Protein AF-X1SLD0-F1 (afdb_monomer_lite)

Radius of gyration: 20.16 Å; chains: 1; bounding box: 48×31×55 Å

pLDDT: mean 92.46, std 5.11, range [61.59, 98.25]

Sequence (124 aa):
MDIIRNEVSGERAWDMVAKISRFHRIRGGGEGSDYNRCVEYLAKELNKIGLKEITIKKYRADGFKKYFLWRSLVGWRVKEAELWMVEPRRELLARFSDQAVSLMPYSQGAEVESEVIYVGKGKS

Foldseek 3Di:
DVVVVVVDDPVVVVVLVVVLQLFPQDPQQPPPHSVVVSLVVVLVVCVVVPDDDDDDDDDHQCQDDDDDPDGHHHHDGDPWDWDWDVPPHTDTPDICNVPVVVDDPPDDDDDDDDDDDDPDPPDD

Organism: NCBI:txid412755

Secondary structure (DSSP, 8-state):
-HHHHHH--HHHHHHHHHHHTTS---TT--TT-HHHHHHHHHHHHHHHTT-----------BSS-EETTEEPPBP---S--EEEE-SSS-EEEEETTT-GGGS-TTPPP----------TT---

Structure (mmCIF, N/CA/C/O backbone):
data_AF-X1SLD0-F1
#
_entry.id   AF-X1SLD0-F1
#
loop_
_atom_site.group_PDB
_atom_site.id
_atom_site.type_symbol
_atom_site.label_atom_id
_atom_site.label_alt_id
_atom_site.label_comp_id
_atom_site.label_asym_id
_atom_site.label_entity_id
_atom_site.label_seq_id
_atom_site.pdbx_PDB_ins_code
_atom_site.Cartn_x
_atom_site.Cartn_y
_atom_site.Cartn_z
_atom_site.occupancy
_atom_site.B_iso_or_equiv
_atom_site.auth_seq_id
_atom_site.auth_comp_id
_atom_site.auth_asym_id
_atom_site.auth_atom_id
_atom_site.pdbx_PDB_model_num
ATOM 1 N N . MET A 1 1 ? -22.583 -17.107 25.169 1.00 61.59 1 MET A N 1
ATOM 2 C CA . MET A 1 1 ? -22.039 -17.481 23.841 1.00 61.59 1 MET A CA 1
ATOM 3 C C . MET A 1 1 ? -22.983 -17.074 22.709 1.00 61.59 1 MET A C 1
ATOM 5 O O . MET A 1 1 ? -22.491 -16.630 21.681 1.00 61.59 1 MET A O 1
ATOM 9 N N . ASP A 1 2 ? -24.305 -17.151 22.888 1.00 74.25 2 ASP A N 1
ATOM 10 C CA . ASP A 1 2 ? -25.265 -16.884 21.798 1.00 74.25 2 ASP A CA 1
ATOM 11 C C . ASP A 1 2 ? -25.411 -15.407 21.409 1.00 74.25 2 ASP A C 1
ATOM 13 O O . ASP A 1 2 ? -25.600 -15.10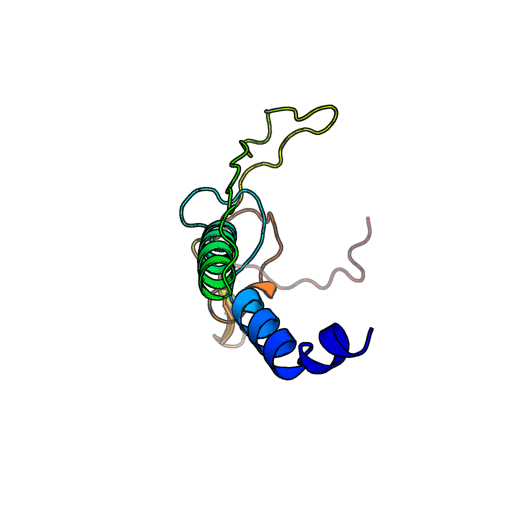7 20.236 1.00 74.25 2 ASP A O 1
ATOM 17 N N . ILE A 1 3 ? -25.204 -14.480 22.351 1.00 84.88 3 ILE A N 1
ATOM 18 C CA . ILE A 1 3 ? -25.231 -13.032 22.074 1.00 84.88 3 ILE A CA 1
ATOM 19 C C . ILE A 1 3 ? -24.161 -12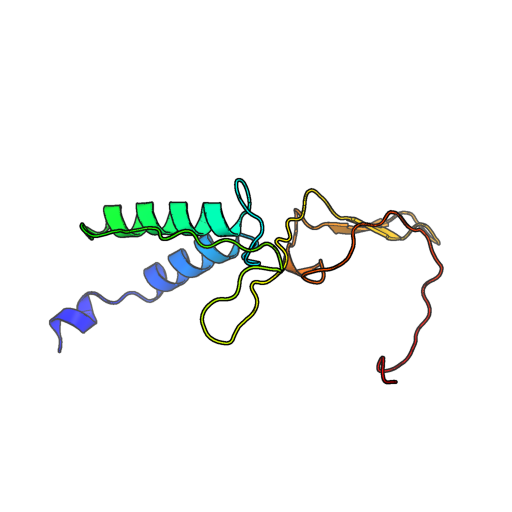.647 21.043 1.00 84.88 3 ILE A C 1
ATOM 21 O O . ILE A 1 3 ? -24.451 -11.940 20.091 1.00 84.88 3 ILE A O 1
ATOM 25 N N . ILE A 1 4 ? -22.932 -13.158 21.182 1.00 86.69 4 ILE A N 1
ATOM 26 C CA . ILE A 1 4 ? -21.852 -12.850 20.231 1.00 86.69 4 ILE A CA 1
ATOM 27 C C . ILE A 1 4 ? -22.155 -13.461 18.863 1.00 86.69 4 ILE A C 1
ATOM 29 O O . ILE A 1 4 ? -21.934 -12.800 17.856 1.00 86.69 4 ILE A O 1
ATOM 33 N N . ARG A 1 5 ? -22.681 -14.695 18.815 1.00 88.88 5 ARG A N 1
ATOM 34 C CA . ARG A 1 5 ? -22.993 -15.389 17.555 1.00 88.88 5 ARG A CA 1
ATOM 35 C C . ARG A 1 5 ? -23.976 -14.614 16.680 1.00 88.88 5 ARG A C 1
ATOM 37 O O . ARG A 1 5 ? -23.746 -14.535 15.479 1.00 88.88 5 ARG A O 1
ATOM 44 N N . ASN A 1 6 ? -25.009 -14.020 17.275 1.00 92.00 6 ASN A N 1
ATOM 45 C CA . ASN A 1 6 ? -26.012 -13.245 16.538 1.00 92.00 6 ASN A CA 1
ATOM 46 C C . ASN A 1 6 ? -25.475 -11.899 16.016 1.00 92.00 6 ASN A C 1
ATOM 48 O O . ASN A 1 6 ? -26.017 -11.350 15.062 1.00 92.00 6 ASN A O 1
ATOM 52 N N . GLU A 1 7 ? -24.388 -11.391 16.600 1.00 90.06 7 GLU A N 1
ATOM 53 C CA . GLU A 1 7 ? -23.755 -10.129 16.200 1.00 90.06 7 GLU A CA 1
ATOM 54 C C . GLU A 1 7 ? -22.656 -10.301 15.134 1.00 90.06 7 GLU A C 1
ATOM 56 O O . GLU A 1 7 ? -22.194 -9.316 14.546 1.00 90.06 7 GLU A O 1
ATOM 61 N N . VAL A 1 8 ? -22.221 -11.532 14.835 1.00 91.31 8 VAL A N 1
ATOM 62 C CA . VAL A 1 8 ? -21.228 -11.779 13.775 1.00 91.31 8 VAL A CA 1
ATOM 63 C C . VAL A 1 8 ? -21.916 -11.837 12.411 1.00 91.31 8 VAL A C 1
ATOM 65 O O . VAL A 1 8 ? -22.941 -12.487 12.242 1.00 91.31 8 VAL A O 1
ATOM 68 N N . SER A 1 9 ? -21.333 -11.188 11.402 1.00 94.00 9 SER A N 1
ATOM 69 C CA . SER A 1 9 ? -21.823 -11.235 10.020 1.00 94.00 9 SER A CA 1
ATOM 70 C C . SER A 1 9 ? -20.656 -11.378 9.052 1.00 94.00 9 SER A C 1
ATOM 72 O O . SER A 1 9 ? -19.756 -10.535 9.021 1.00 94.00 9 SER A O 1
ATOM 74 N N . GLY A 1 10 ? -20.692 -12.442 8.245 1.00 95.81 10 GLY A N 1
ATOM 75 C CA . GLY A 1 10 ? -19.706 -12.677 7.190 1.00 95.81 10 GLY A CA 1
ATOM 76 C C . GLY A 1 10 ? -19.734 -11.592 6.114 1.00 95.81 10 GLY A C 1
ATOM 77 O O . GLY A 1 10 ? -18.681 -11.176 5.646 1.00 95.81 10 GLY A O 1
ATOM 78 N N . GLU A 1 11 ? -20.914 -11.066 5.785 1.00 96.62 11 GLU A N 1
ATOM 79 C CA . GLU A 1 11 ? -21.076 -9.985 4.806 1.00 96.62 11 GLU A CA 1
ATOM 80 C C . GLU A 1 11 ? -20.412 -8.690 5.279 1.00 96.62 11 GLU A C 1
ATOM 82 O O . GLU A 1 11 ? -19.649 -8.084 4.531 1.00 96.62 11 GLU A O 1
ATOM 87 N N . ARG A 1 12 ? -20.619 -8.298 6.548 1.00 93.31 12 ARG A N 1
ATOM 88 C CA . ARG A 1 12 ? -19.936 -7.129 7.131 1.00 93.31 12 ARG A CA 1
ATOM 89 C C . ARG A 1 12 ? -18.421 -7.327 7.196 1.00 93.31 12 ARG A C 1
ATOM 91 O O . ARG A 1 12 ? -17.667 -6.386 6.954 1.00 93.31 12 ARG A O 1
ATOM 98 N N . ALA A 1 13 ? -17.970 -8.540 7.520 1.00 94.06 13 ALA A N 1
ATOM 99 C CA . ALA A 1 13 ? -16.546 -8.866 7.544 1.00 94.06 13 ALA A CA 1
ATOM 100 C C . ALA A 1 13 ? -15.925 -8.775 6.139 1.00 94.06 13 ALA A C 1
ATOM 102 O O . ALA A 1 13 ? -14.871 -8.163 5.969 1.00 94.06 13 ALA A O 1
ATOM 103 N N . TRP A 1 14 ? -16.598 -9.332 5.131 1.00 97.19 14 TRP A N 1
ATOM 104 C CA . TRP A 1 14 ? -16.173 -9.271 3.736 1.00 97.19 14 TRP A CA 1
ATOM 105 C C . TRP A 1 14 ? -16.130 -7.837 3.209 1.00 97.19 14 TRP A C 1
ATOM 107 O O . TRP A 1 14 ? -15.131 -7.433 2.619 1.00 97.19 14 TRP A O 1
ATOM 117 N N . ASP A 1 15 ? -17.170 -7.048 3.471 1.00 95.50 15 ASP A N 1
ATOM 118 C CA . ASP A 1 15 ? -17.238 -5.641 3.083 1.00 95.50 15 ASP A CA 1
ATOM 119 C C . ASP A 1 15 ? -16.055 -4.837 3.654 1.00 95.50 15 ASP A C 1
ATOM 121 O O . ASP A 1 15 ? -15.382 -4.112 2.921 1.00 95.50 15 ASP A O 1
ATOM 125 N N . MET A 1 16 ? -15.706 -5.040 4.930 1.00 94.81 16 MET A N 1
ATOM 126 C CA . MET A 1 16 ? -14.513 -4.424 5.521 1.00 94.81 16 MET A CA 1
ATOM 127 C C . MET A 1 16 ? -13.226 -4.842 4.794 1.00 94.81 16 MET A C 1
ATOM 129 O O . MET A 1 16 ? -12.409 -3.984 4.454 1.00 94.81 16 MET A O 1
ATOM 133 N N . VAL A 1 17 ? -13.047 -6.141 4.517 1.00 95.38 17 VAL A N 1
ATOM 134 C CA . VAL A 1 17 ? -11.882 -6.658 3.775 1.00 95.38 17 VAL A CA 1
ATOM 135 C C . VAL A 1 17 ? -11.796 -6.027 2.381 1.00 95.38 17 VAL A C 1
ATOM 137 O O . VAL A 1 17 ? -10.724 -5.569 1.983 1.00 95.38 17 VAL A O 1
ATOM 140 N N . ALA A 1 18 ? -12.919 -5.940 1.669 1.00 94.69 18 ALA A N 1
ATOM 141 C CA . ALA A 1 18 ? -13.012 -5.351 0.337 1.00 94.69 18 ALA A CA 1
ATOM 142 C C . ALA A 1 18 ? -12.749 -3.835 0.327 1.00 94.69 18 ALA A C 1
ATOM 144 O O . ALA A 1 18 ? -12.265 -3.292 -0.668 1.00 94.69 18 ALA A O 1
ATOM 145 N N . LYS A 1 19 ? -13.052 -3.125 1.418 1.00 94.62 19 LYS A N 1
ATOM 146 C CA . LYS A 1 19 ? -12.728 -1.699 1.557 1.00 94.62 19 LYS A CA 1
ATOM 147 C C . LYS A 1 19 ? -11.243 -1.486 1.837 1.00 94.62 19 LYS A C 1
ATOM 149 O O . LYS A 1 19 ? -10.623 -0.650 1.182 1.00 94.62 19 LYS A O 1
ATOM 154 N N . ILE A 1 20 ? -10.642 -2.257 2.749 1.00 94.38 20 ILE A N 1
ATOM 155 C CA . ILE A 1 20 ? -9.215 -2.099 3.083 1.00 94.38 20 ILE A CA 1
ATOM 156 C C . ILE A 1 20 ? -8.266 -2.657 2.012 1.00 94.38 20 ILE A C 1
ATOM 158 O O . ILE A 1 20 ? -7.100 -2.261 1.965 1.00 94.38 20 ILE A O 1
ATOM 162 N N . SER A 1 21 ? -8.731 -3.576 1.158 1.00 92.31 21 SER A N 1
ATOM 163 C CA . SER A 1 21 ? -7.926 -4.149 0.070 1.00 92.31 21 SER A CA 1
ATOM 164 C C . SER A 1 21 ? -7.591 -3.137 -1.027 1.00 92.31 21 SER A C 1
ATOM 166 O O . SER A 1 21 ? -6.607 -3.324 -1.735 1.00 92.31 21 SER A O 1
ATOM 168 N N . ARG A 1 22 ? -8.359 -2.046 -1.130 1.00 89.62 22 ARG A N 1
ATOM 169 C CA . ARG A 1 22 ? -8.145 -0.958 -2.099 1.00 89.62 22 ARG A CA 1
ATOM 170 C C . ARG A 1 22 ? -6.914 -0.109 -1.794 1.00 89.62 22 ARG A C 1
ATOM 172 O O . ARG A 1 22 ? -6.422 0.585 -2.673 1.00 89.62 22 ARG A O 1
ATOM 179 N N . PHE A 1 23 ? -6.429 -0.139 -0.555 1.00 91.75 23 PHE A N 1
ATOM 180 C CA . PHE A 1 23 ? -5.228 0.585 -0.167 1.00 91.75 23 PHE A CA 1
ATOM 181 C C . PHE A 1 23 ? -3.987 -0.259 -0.446 1.00 91.75 23 PHE A C 1
ATOM 183 O O . PHE A 1 23 ? -3.892 -1.417 -0.025 1.00 91.75 23 PHE A O 1
ATOM 190 N N . HIS A 1 24 ? -2.972 0.352 -1.049 1.00 91.56 24 HIS A N 1
ATOM 191 C CA . HIS A 1 24 ? -1.645 -0.238 -1.107 1.00 91.56 24 HIS A CA 1
ATOM 192 C C . HIS A 1 24 ? -0.938 -0.105 0.256 1.00 91.56 24 HIS A C 1
ATOM 194 O O . HIS A 1 24 ? -0.441 0.952 0.651 1.00 91.56 24 HIS A O 1
ATOM 200 N N . ARG A 1 25 ? -0.925 -1.198 1.025 1.00 90.94 25 ARG A N 1
ATOM 201 C CA . ARG A 1 25 ? -0.575 -1.198 2.459 1.00 90.94 25 ARG A CA 1
ATOM 202 C C . ARG A 1 25 ? 0.892 -1.536 2.764 1.00 90.94 25 ARG A C 1
ATOM 204 O O . ARG A 1 25 ? 1.180 -2.112 3.814 1.00 90.94 25 ARG A O 1
ATOM 211 N N . ILE A 1 26 ? 1.839 -1.156 1.905 1.00 90.50 26 ILE A N 1
ATOM 212 C CA . ILE A 1 26 ? 3.265 -1.238 2.265 1.00 90.50 26 ILE A CA 1
ATOM 213 C C . ILE A 1 26 ? 3.604 -0.186 3.328 1.00 90.50 26 ILE A C 1
ATOM 215 O O . ILE A 1 26 ? 3.234 0.984 3.239 1.00 90.50 26 ILE A O 1
ATOM 219 N N . ARG A 1 27 ? 4.293 -0.632 4.382 1.00 87.38 27 ARG A N 1
ATOM 220 C CA . ARG A 1 27 ? 4.595 0.179 5.566 1.00 87.38 27 ARG A CA 1
ATOM 221 C C . ARG A 1 27 ? 5.722 1.170 5.289 1.00 87.38 27 ARG A C 1
ATOM 223 O O . ARG A 1 27 ? 6.663 0.868 4.563 1.00 87.38 27 ARG A O 1
ATOM 230 N N . GLY A 1 28 ? 5.667 2.311 5.975 1.00 85.31 28 GLY A N 1
ATOM 231 C CA . GLY A 1 28 ? 6.759 3.287 6.004 1.00 85.31 28 GLY A CA 1
ATOM 232 C C . GLY A 1 28 ? 6.675 4.384 4.944 1.00 85.31 28 GLY A C 1
ATOM 233 O O . GLY A 1 28 ? 7.508 5.278 4.966 1.00 85.31 28 GLY A O 1
ATOM 234 N N . GLY A 1 29 ? 5.661 4.396 4.073 1.00 84.88 29 GLY A N 1
ATOM 235 C CA . GLY A 1 29 ? 5.515 5.412 3.018 1.00 84.88 29 GLY A CA 1
ATOM 236 C C . GLY A 1 29 ? 5.253 6.849 3.486 1.00 84.88 29 GLY A C 1
ATOM 237 O O . GLY A 1 29 ? 5.085 7.737 2.654 1.00 84.88 29 GLY A O 1
ATOM 238 N N . GLY A 1 30 ? 5.216 7.088 4.798 1.00 87.31 30 GLY A N 1
ATOM 239 C CA . GLY A 1 30 ? 5.051 8.418 5.373 1.00 87.31 30 GLY A CA 1
ATOM 240 C C . GLY A 1 30 ? 3.679 9.030 5.098 1.00 87.31 30 GLY A C 1
ATOM 241 O O . GLY A 1 30 ? 2.704 8.343 4.775 1.00 87.31 30 GLY A O 1
ATOM 242 N N . GLU A 1 31 ? 3.585 10.340 5.286 1.00 86.06 31 GLU A N 1
ATOM 243 C CA . GLU A 1 31 ? 2.366 11.109 5.038 1.00 86.06 31 GLU A CA 1
ATOM 244 C C . GLU A 1 31 ? 1.877 10.947 3.591 1.00 86.06 31 GLU A C 1
ATOM 246 O O . GLU A 1 31 ? 2.671 10.821 2.662 1.00 86.06 31 GLU A O 1
ATOM 251 N N . GLY A 1 32 ? 0.560 10.878 3.392 1.00 83.62 32 GLY A N 1
ATOM 252 C CA . GLY A 1 32 ? -0.042 10.677 2.071 1.00 83.62 32 GLY A CA 1
ATOM 253 C C . GLY A 1 32 ? 0.118 9.273 1.473 1.00 83.62 32 GLY A C 1
ATOM 254 O O . GLY A 1 32 ? -0.383 9.044 0.377 1.00 83.62 32 GLY A O 1
ATOM 255 N N . SER A 1 33 ? 0.779 8.330 2.157 1.00 90.94 33 SER A N 1
ATOM 256 C CA . SER A 1 33 ? 0.779 6.920 1.743 1.00 90.94 33 SER A CA 1
ATOM 257 C C . SER A 1 33 ? -0.581 6.259 1.967 1.00 90.94 33 SER A C 1
ATOM 259 O O . SER A 1 33 ? -1.278 6.545 2.945 1.00 90.94 33 SER A O 1
ATOM 261 N N . ASP A 1 34 ? -0.926 5.308 1.103 1.00 92.25 34 ASP A N 1
ATOM 262 C CA . ASP A 1 34 ? -2.171 4.546 1.218 1.00 92.25 34 ASP A CA 1
ATOM 263 C C . ASP A 1 34 ? -2.251 3.712 2.497 1.00 92.25 34 ASP A C 1
ATOM 265 O O . ASP A 1 34 ? -3.335 3.550 3.053 1.00 92.25 34 ASP A O 1
ATOM 269 N N . TYR A 1 35 ? -1.114 3.259 3.033 1.00 93.06 35 TYR A N 1
ATOM 270 C CA . TYR A 1 35 ? -1.074 2.636 4.354 1.00 93.06 35 TYR A CA 1
ATOM 271 C C . TYR A 1 35 ? -1.614 3.576 5.441 1.00 93.06 35 TYR A C 1
ATOM 273 O O . TYR A 1 35 ? -2.489 3.187 6.212 1.00 93.06 35 TYR A O 1
ATOM 281 N N . ASN A 1 36 ? -1.138 4.824 5.492 1.00 93.31 36 ASN A N 1
ATOM 282 C CA . ASN A 1 36 ? -1.602 5.790 6.489 1.00 93.31 36 ASN A CA 1
ATOM 283 C C . ASN A 1 36 ? -3.067 6.183 6.262 1.00 93.31 36 ASN A C 1
ATOM 285 O O . ASN A 1 36 ? -3.828 6.243 7.226 1.00 93.31 36 ASN A O 1
ATOM 289 N N . ARG A 1 37 ? -3.491 6.343 5.001 1.00 93.94 37 ARG A N 1
ATOM 290 C CA . ARG A 1 37 ? -4.907 6.562 4.660 1.00 93.94 37 ARG A CA 1
ATOM 291 C C . ARG A 1 37 ? -5.793 5.403 5.122 1.00 93.94 37 ARG A C 1
ATOM 293 O O . ARG A 1 37 ? -6.869 5.644 5.657 1.00 93.94 37 ARG A O 1
ATOM 300 N N . CYS A 1 38 ? -5.335 4.157 4.984 1.00 95.56 38 CYS A N 1
ATOM 301 C CA . CYS A 1 38 ? -6.044 2.979 5.484 1.00 95.56 38 CYS A CA 1
ATOM 302 C C . CYS A 1 38 ? -6.158 2.981 7.016 1.00 95.56 38 CYS A C 1
ATOM 304 O O . CYS A 1 38 ? -7.203 2.616 7.547 1.00 95.56 38 CYS A O 1
ATOM 306 N N . VAL A 1 39 ? -5.104 3.382 7.736 1.00 95.31 39 VAL A N 1
ATOM 307 C CA . VAL A 1 39 ? -5.129 3.490 9.206 1.00 95.31 39 VAL A CA 1
ATOM 308 C C . VAL A 1 39 ? -6.136 4.550 9.655 1.00 95.31 39 VAL A C 1
ATOM 310 O O . VAL A 1 39 ? -6.931 4.302 10.558 1.00 95.31 39 VAL A O 1
ATOM 313 N N . GLU A 1 40 ? -6.143 5.713 9.005 1.00 94.69 40 GLU A N 1
ATOM 314 C CA . GLU A 1 40 ? -7.110 6.782 9.275 1.00 94.69 40 GLU A CA 1
ATOM 315 C C . GLU A 1 40 ? -8.542 6.361 8.929 1.00 94.69 40 GLU A C 1
ATOM 317 O O . GLU A 1 40 ? -9.473 6.650 9.681 1.00 94.69 40 GLU A O 1
ATOM 322 N N . TYR A 1 41 ? -8.722 5.651 7.814 1.00 95.81 41 TYR A N 1
ATOM 323 C CA . TYR A 1 41 ? -9.999 5.063 7.423 1.00 95.81 41 TYR A CA 1
ATOM 324 C C . TYR A 1 41 ? -10.504 4.088 8.496 1.00 95.81 41 TYR A C 1
ATOM 326 O O . TYR A 1 41 ? -11.614 4.253 8.995 1.00 95.81 41 TYR A O 1
ATOM 334 N N . LEU A 1 42 ? -9.668 3.142 8.931 1.00 95.56 42 LEU A N 1
ATOM 335 C CA . LEU A 1 42 ? -10.011 2.187 9.987 1.00 95.56 42 LEU A CA 1
ATOM 336 C C . LEU A 1 42 ? -10.353 2.876 11.310 1.00 95.56 42 LEU A C 1
ATOM 338 O O . LEU A 1 42 ? -11.330 2.501 11.948 1.00 95.56 42 LEU A O 1
ATOM 342 N N . ALA A 1 43 ? -9.603 3.904 11.713 1.00 95.75 43 ALA A N 1
ATOM 343 C CA . ALA A 1 43 ? -9.915 4.674 12.915 1.00 95.75 43 ALA A CA 1
ATOM 344 C C . ALA A 1 43 ? -11.318 5.305 12.845 1.00 95.75 43 ALA A C 1
ATOM 346 O O . ALA A 1 43 ? -12.059 5.277 13.827 1.0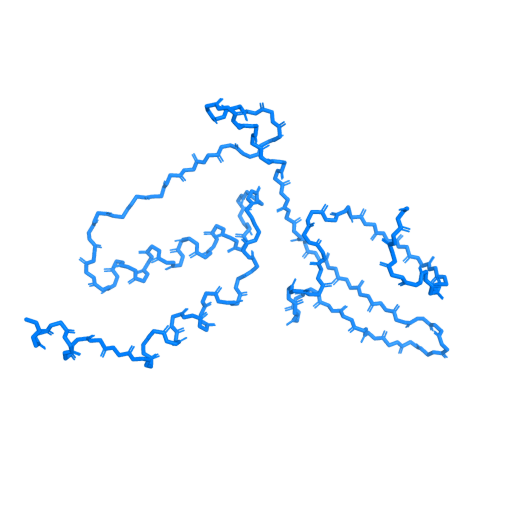0 95.75 43 ALA A O 1
ATOM 347 N N . LYS A 1 44 ? -11.721 5.820 11.676 1.00 95.25 44 LYS A N 1
ATOM 348 C CA . LYS A 1 44 ? -13.078 6.345 11.460 1.00 95.25 44 LYS A CA 1
ATOM 349 C C . LYS A 1 44 ? -14.133 5.240 11.528 1.00 95.25 44 LYS A C 1
ATOM 351 O O . LYS A 1 44 ? -15.159 5.439 12.170 1.00 95.25 44 LYS A O 1
ATOM 356 N N . GLU A 1 45 ? -13.894 4.086 10.909 1.00 95.12 45 GLU A N 1
ATOM 357 C CA . GLU A 1 45 ? -14.843 2.964 10.950 1.00 95.12 45 GLU A CA 1
ATOM 358 C C . GLU A 1 45 ? -15.016 2.405 12.368 1.00 95.12 45 GLU A C 1
ATOM 360 O O . GLU A 1 45 ? -16.143 2.185 12.804 1.00 95.12 45 GLU A O 1
ATOM 365 N N . LEU A 1 46 ? -13.922 2.259 13.122 1.00 94.31 46 LEU A N 1
ATOM 366 C CA . LEU A 1 46 ? -13.960 1.838 14.525 1.00 94.31 46 LEU A CA 1
ATOM 367 C C . LEU A 1 46 ? -14.736 2.837 15.395 1.00 94.31 46 LEU A C 1
ATOM 369 O O . LEU A 1 46 ? -15.504 2.438 16.270 1.00 94.31 46 LEU A O 1
ATOM 373 N N . ASN A 1 47 ? -14.585 4.137 15.135 1.00 95.19 47 ASN A N 1
ATOM 374 C CA . ASN A 1 47 ? -15.330 5.161 15.860 1.00 95.19 47 ASN A CA 1
ATOM 375 C C . ASN A 1 47 ? -16.842 5.074 15.589 1.00 95.19 47 ASN A C 1
ATOM 377 O O . ASN A 1 47 ? -17.637 5.163 16.526 1.00 95.19 47 ASN A O 1
ATOM 381 N N . LYS A 1 48 ? -17.237 4.835 14.330 1.00 93.62 48 LYS A N 1
ATOM 382 C CA . LYS A 1 48 ? -18.646 4.677 13.925 1.00 93.62 48 LYS A CA 1
ATOM 383 C C . LYS A 1 48 ? -19.337 3.506 14.620 1.00 93.62 48 LYS A C 1
ATOM 385 O O . LYS A 1 48 ? -20.512 3.617 14.945 1.00 93.62 48 LYS A O 1
ATOM 390 N N . ILE A 1 49 ? -18.618 2.412 14.873 1.00 91.06 49 ILE A N 1
ATOM 391 C CA . ILE A 1 49 ? -19.159 1.244 15.590 1.00 91.06 49 ILE A CA 1
ATOM 392 C C . ILE A 1 49 ? -19.107 1.398 17.121 1.00 91.06 49 ILE A C 1
ATOM 394 O O . ILE A 1 49 ? -19.407 0.457 17.848 1.00 91.06 49 ILE A O 1
ATOM 398 N N . GLY A 1 50 ? -18.736 2.580 17.623 1.00 94.25 50 GLY A N 1
ATOM 399 C CA . GLY A 1 50 ? -18.833 2.932 19.038 1.00 94.25 50 GLY A CA 1
ATOM 400 C C . GLY A 1 50 ? -17.546 2.783 19.848 1.00 94.25 50 GLY A C 1
ATOM 401 O O . GLY A 1 50 ? -17.574 3.106 21.037 1.00 94.25 50 GLY A O 1
ATOM 402 N N . LEU A 1 51 ? -16.413 2.376 19.253 1.00 94.25 51 LEU A N 1
ATOM 403 C CA . LEU A 1 51 ? -15.135 2.360 19.975 1.00 94.25 51 LEU A CA 1
ATOM 404 C C . LEU A 1 51 ? -14.670 3.795 20.257 1.00 94.25 51 LEU A C 1
ATOM 406 O O . LEU A 1 51 ? -14.549 4.621 19.351 1.00 94.25 51 LEU A O 1
ATOM 410 N N . LYS A 1 52 ? -14.400 4.091 21.532 1.00 88.19 52 LYS A N 1
ATOM 411 C CA . LYS A 1 52 ? -14.057 5.446 21.997 1.00 88.19 52 LYS A CA 1
ATOM 412 C C . LYS A 1 52 ? -12.553 5.690 22.110 1.00 88.19 52 LYS A C 1
ATOM 414 O O . LYS A 1 52 ? -12.093 6.786 21.814 1.00 88.19 52 LYS A O 1
ATOM 419 N N . GLU A 1 53 ? -11.781 4.672 22.475 1.00 93.94 53 GLU A N 1
ATOM 420 C CA . GLU A 1 53 ? -10.348 4.805 22.765 1.00 93.94 53 GLU A CA 1
ATOM 421 C C . GLU A 1 53 ? -9.479 4.415 21.565 1.00 93.94 53 GLU A C 1
ATOM 423 O O . GLU A 1 53 ? -8.819 3.378 21.539 1.00 93.94 53 GLU A O 1
ATOM 428 N N . ILE A 1 54 ? -9.485 5.254 20.529 1.00 95.94 54 ILE A N 1
ATOM 429 C CA . ILE A 1 54 ? -8.728 4.996 19.299 1.00 95.94 54 ILE A CA 1
ATOM 430 C C . ILE A 1 54 ? -7.472 5.864 19.287 1.00 95.94 54 ILE A C 1
ATOM 432 O O . ILE A 1 54 ? -7.547 7.085 19.184 1.00 95.94 54 ILE A O 1
ATOM 436 N N . THR A 1 55 ? -6.298 5.231 19.367 1.00 95.94 55 THR A N 1
ATOM 437 C CA . THR A 1 55 ? -4.997 5.919 19.329 1.00 95.94 55 THR A CA 1
ATOM 438 C C . THR A 1 55 ? -4.171 5.478 18.128 1.00 95.94 55 THR A C 1
ATOM 440 O O . THR A 1 55 ? -3.853 4.299 17.982 1.00 95.94 55 THR A O 1
ATOM 443 N N . ILE A 1 56 ? -3.737 6.436 17.304 1.00 94.50 56 ILE A N 1
ATOM 444 C CA . ILE A 1 56 ? -2.787 6.189 16.214 1.00 94.50 56 ILE A CA 1
ATOM 445 C C . ILE A 1 56 ? -1.378 6.538 16.697 1.00 94.50 56 ILE A C 1
ATOM 447 O O . ILE A 1 56 ? -1.055 7.704 16.917 1.00 94.50 56 ILE A O 1
ATOM 451 N N . LYS A 1 57 ? -0.512 5.529 16.828 1.00 93.75 57 LYS A N 1
ATOM 452 C CA . LYS A 1 57 ? 0.907 5.722 17.156 1.00 93.75 57 LYS A CA 1
ATOM 453 C C . LYS A 1 57 ? 1.746 5.745 15.881 1.00 93.75 57 LYS A C 1
ATOM 455 O O . LYS A 1 57 ? 1.686 4.815 15.079 1.00 93.75 57 LYS A O 1
ATOM 460 N N . LYS A 1 58 ? 2.544 6.800 15.705 1.00 91.12 58 LYS A N 1
ATOM 461 C CA . LYS A 1 58 ? 3.451 6.967 14.560 1.00 91.12 58 LYS A CA 1
ATOM 462 C C . LYS A 1 58 ? 4.885 6.650 14.977 1.00 91.12 58 LYS A C 1
ATOM 464 O O . LYS A 1 58 ? 5.353 7.106 16.016 1.00 91.12 58 LYS A O 1
ATOM 469 N N . TYR A 1 59 ? 5.580 5.890 14.139 1.00 90.62 59 TYR A N 1
ATOM 470 C CA . TYR A 1 59 ? 6.966 5.479 14.351 1.00 90.62 59 TYR A CA 1
ATOM 471 C C . TYR A 1 59 ? 7.803 5.862 13.130 1.00 90.62 59 TYR A C 1
ATOM 473 O O . TYR A 1 59 ? 7.324 5.816 11.997 1.00 90.62 59 TYR A O 1
ATOM 481 N N . ARG A 1 60 ? 9.054 6.262 13.359 1.00 90.06 60 ARG A N 1
ATOM 482 C CA . ARG A 1 60 ? 9.980 6.716 12.320 1.00 90.06 60 ARG A CA 1
ATOM 483 C C . ARG A 1 60 ? 10.491 5.519 11.512 1.00 90.06 60 ARG A C 1
ATOM 485 O O . ARG A 1 60 ? 11.083 4.605 12.077 1.00 90.06 60 ARG A O 1
ATOM 492 N N . ALA A 1 61 ? 10.288 5.555 10.198 1.00 89.44 61 ALA A N 1
ATOM 493 C CA . ALA A 1 61 ? 10.731 4.537 9.243 1.00 89.44 61 ALA A CA 1
ATOM 494 C C . ALA A 1 61 ? 11.762 5.140 8.280 1.00 89.44 61 ALA A C 1
ATOM 496 O O . ALA A 1 61 ? 11.453 5.488 7.147 1.00 89.44 61 ALA A O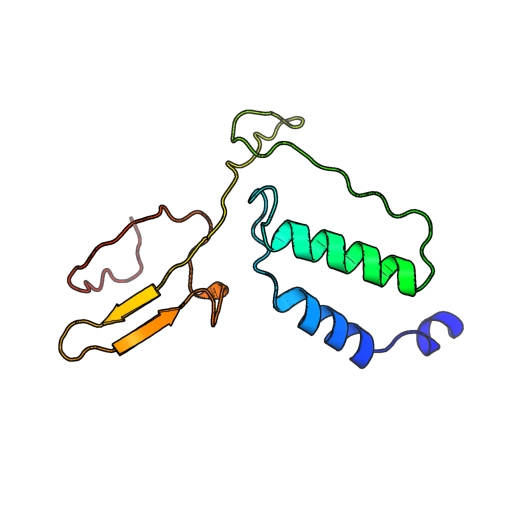 1
ATOM 497 N N . ASP A 1 62 ? 12.974 5.359 8.779 1.00 88.81 62 ASP A N 1
ATOM 498 C CA . ASP A 1 62 ? 14.052 6.029 8.049 1.00 88.81 62 ASP A CA 1
ATOM 499 C C . ASP A 1 62 ? 15.199 5.097 7.657 1.00 88.81 62 ASP A C 1
ATOM 501 O O . ASP A 1 62 ? 16.154 5.545 7.037 1.00 88.81 62 ASP A O 1
ATOM 505 N N . GLY A 1 63 ? 15.145 3.819 8.028 1.00 90.44 63 GLY A N 1
ATOM 506 C CA . GLY A 1 63 ? 16.276 2.929 7.816 1.00 90.44 63 GLY A CA 1
ATOM 507 C C . GLY A 1 63 ? 17.412 3.128 8.811 1.00 90.44 63 GLY A C 1
ATOM 508 O O . GLY A 1 63 ? 18.459 2.530 8.614 1.00 90.44 63 GLY A O 1
ATOM 509 N N . PHE A 1 64 ? 17.282 3.949 9.861 1.00 92.31 64 PHE A N 1
ATOM 510 C CA . PHE A 1 64 ? 18.360 4.232 10.826 1.00 92.31 64 PHE A CA 1
ATOM 511 C C . PHE A 1 64 ? 17.925 4.009 12.271 1.00 92.31 64 PHE A C 1
ATOM 513 O O . PHE A 1 64 ? 18.669 3.419 13.057 1.00 92.31 64 PHE A O 1
ATOM 520 N N . LYS A 1 65 ? 16.717 4.453 12.630 1.00 92.00 65 LYS A N 1
ATOM 521 C CA . LYS A 1 65 ? 16.179 4.310 13.982 1.00 92.00 65 LYS A CA 1
ATOM 522 C C . LYS A 1 65 ? 16.084 2.833 14.364 1.00 92.00 65 LYS A C 1
ATOM 524 O O . LYS A 1 65 ? 15.557 2.029 13.604 1.00 92.00 65 LYS A O 1
ATOM 529 N N . LYS A 1 66 ? 16.551 2.477 15.561 1.00 94.06 66 LYS A N 1
ATOM 530 C CA . LYS A 1 66 ? 16.349 1.143 16.136 1.00 94.06 66 LYS A CA 1
ATOM 531 C C . LYS A 1 66 ? 15.162 1.146 17.096 1.00 94.06 66 LYS A C 1
ATOM 533 O O . LYS A 1 66 ? 15.038 2.045 17.929 1.00 94.06 66 LYS A O 1
ATOM 538 N N . TYR A 1 67 ? 14.320 0.131 16.973 1.00 91.94 67 TYR A N 1
ATOM 539 C CA . TYR A 1 67 ? 13.258 -0.218 17.903 1.00 91.94 67 TYR A CA 1
ATOM 540 C C . TYR A 1 67 ? 13.621 -1.560 18.524 1.00 91.94 67 TYR A C 1
ATOM 542 O O . TYR A 1 67 ? 13.534 -2.601 17.872 1.00 91.94 67 TYR A O 1
ATOM 550 N N . PHE A 1 68 ? 14.080 -1.515 19.777 1.00 93.38 68 PHE A N 1
ATOM 551 C CA . PHE A 1 68 ? 14.705 -2.658 20.438 1.00 93.38 68 PHE A CA 1
ATOM 552 C C . PHE A 1 68 ? 15.867 -3.204 19.582 1.00 93.38 68 PHE A C 1
ATOM 554 O O . PHE A 1 68 ? 16.815 -2.467 19.306 1.00 93.38 68 PHE A O 1
ATOM 561 N N . LEU A 1 69 ? 15.784 -4.451 19.117 1.00 94.69 69 LEU A N 1
ATOM 562 C CA . LEU A 1 69 ? 16.809 -5.094 18.286 1.00 94.69 69 LEU A CA 1
ATOM 563 C C . LEU A 1 69 ? 16.643 -4.840 16.778 1.00 94.69 69 LEU A C 1
ATOM 565 O O . LEU A 1 69 ? 17.533 -5.177 16.001 1.00 94.69 69 LEU A O 1
ATOM 569 N N . TRP A 1 70 ? 15.536 -4.230 16.346 1.00 91.19 70 TRP A N 1
ATOM 570 C CA . TRP A 1 70 ? 15.196 -4.098 14.928 1.00 91.19 70 TRP A CA 1
ATOM 571 C C . TRP A 1 70 ? 15.475 -2.694 14.404 1.00 91.19 70 TRP A C 1
ATOM 573 O O . TRP A 1 70 ? 15.035 -1.698 14.980 1.00 91.19 70 TRP A O 1
ATOM 583 N N . ARG A 1 71 ? 16.186 -2.604 13.278 1.00 92.50 71 ARG A N 1
ATOM 584 C CA . ARG A 1 71 ? 16.342 -1.349 12.535 1.00 92.50 71 ARG A CA 1
ATOM 585 C C . ARG A 1 71 ? 15.051 -1.068 11.767 1.00 92.50 71 ARG A C 1
ATOM 587 O O . ARG A 1 71 ? 14.453 -1.981 11.202 1.00 92.50 71 ARG A O 1
ATOM 594 N N . SER A 1 72 ? 14.603 0.181 11.788 1.00 90.75 72 SER A N 1
ATOM 595 C CA . SER A 1 72 ? 13.429 0.616 11.042 1.00 90.75 72 SER A CA 1
ATOM 596 C C . SER A 1 72 ? 13.643 0.360 9.548 1.00 90.75 72 SER A C 1
ATOM 598 O O . SER A 1 72 ? 14.773 0.379 9.063 1.00 90.75 72 SER A O 1
ATOM 600 N N . LEU A 1 73 ? 12.562 0.093 8.818 1.00 85.00 73 LEU A N 1
ATOM 601 C CA . LEU A 1 73 ? 12.622 0.003 7.361 1.00 85.00 73 LEU A CA 1
ATOM 602 C C . LEU A 1 73 ? 12.829 1.403 6.778 1.00 85.00 73 LEU A C 1
ATOM 604 O O . LEU A 1 73 ? 12.382 2.388 7.370 1.00 85.00 73 LEU A O 1
ATOM 608 N N . VAL A 1 74 ? 13.474 1.485 5.616 1.00 88.25 74 VAL A N 1
ATOM 609 C CA . VAL A 1 74 ? 13.475 2.718 4.822 1.00 88.25 74 VAL A CA 1
ATOM 610 C C . VAL A 1 74 ? 12.054 2.940 4.316 1.00 88.25 74 VAL A C 1
ATOM 612 O O . VAL A 1 74 ? 11.437 2.032 3.755 1.00 88.25 74 VAL A O 1
ATOM 615 N N . GLY A 1 75 ? 11.518 4.134 4.556 1.00 88.31 75 GLY A N 1
ATOM 616 C CA . GLY A 1 75 ? 10.205 4.508 4.064 1.00 88.31 75 GLY A CA 1
ATOM 617 C C . GLY A 1 75 ? 10.129 4.423 2.543 1.00 88.31 75 GLY A C 1
ATOM 618 O O . GLY A 1 75 ? 11.030 4.875 1.843 1.00 88.31 75 GLY A O 1
ATOM 619 N N . TRP A 1 76 ? 9.048 3.839 2.034 1.00 90.50 76 TRP A N 1
ATOM 620 C CA . TRP A 1 76 ? 8.859 3.616 0.606 1.00 90.50 76 TRP A CA 1
ATOM 621 C C . TRP A 1 76 ? 7.425 3.943 0.202 1.00 90.50 76 TRP A C 1
ATOM 623 O O . TRP A 1 76 ? 6.471 3.524 0.863 1.00 90.50 76 TRP A O 1
ATOM 633 N N . ARG A 1 77 ? 7.274 4.728 -0.867 1.00 90.38 77 ARG A N 1
ATOM 634 C CA . ARG A 1 77 ? 5.983 5.167 -1.400 1.00 90.38 77 ARG A CA 1
ATOM 635 C C . ARG A 1 77 ? 6.064 5.256 -2.915 1.00 90.38 77 ARG A C 1
ATOM 637 O O . ARG A 1 77 ? 6.993 5.851 -3.452 1.00 90.38 77 ARG A O 1
ATOM 644 N N . VAL A 1 78 ? 5.038 4.729 -3.562 1.00 91.31 78 VAL A N 1
ATOM 645 C CA . VAL A 1 78 ? 4.853 4.780 -5.011 1.00 91.31 78 VAL A CA 1
ATOM 646 C C . VAL A 1 78 ? 4.094 6.055 -5.355 1.00 91.31 78 VAL A C 1
ATOM 648 O O . VAL A 1 78 ? 3.126 6.393 -4.671 1.00 91.31 78 VAL A O 1
ATOM 651 N N . LYS A 1 79 ? 4.545 6.773 -6.384 1.00 90.56 79 LYS A N 1
ATOM 652 C CA . LYS A 1 79 ? 3.775 7.874 -6.983 1.00 90.56 79 LYS A CA 1
ATOM 653 C C . LYS A 1 79 ? 2.986 7.363 -8.183 1.00 90.56 79 LYS A C 1
ATOM 655 O O . LYS A 1 79 ? 1.779 7.543 -8.241 1.00 90.56 79 LYS A O 1
ATOM 660 N N . GLU A 1 80 ? 3.685 6.669 -9.070 1.00 93.62 80 GLU A N 1
ATOM 661 C CA . GLU A 1 80 ? 3.169 6.044 -10.281 1.00 93.62 80 GLU A CA 1
ATOM 662 C C . GLU A 1 80 ? 4.095 4.888 -10.675 1.00 93.62 80 GLU A C 1
ATOM 664 O O . GLU A 1 80 ? 5.250 4.846 -10.243 1.00 93.62 80 GLU A O 1
ATOM 669 N N . ALA A 1 81 ? 3.571 3.941 -11.448 1.00 96.19 81 ALA A N 1
ATOM 670 C CA . ALA A 1 81 ? 4.357 2.923 -12.133 1.00 96.19 81 ALA A CA 1
ATOM 671 C C . ALA A 1 81 ? 3.511 2.303 -13.246 1.00 96.19 81 ALA A C 1
ATOM 673 O O . ALA A 1 81 ? 2.331 1.991 -13.043 1.00 96.19 81 ALA A O 1
ATOM 674 N N . GLU A 1 82 ? 4.137 2.096 -14.396 1.00 97.62 82 GLU A N 1
ATOM 675 C CA . GLU A 1 82 ? 3.537 1.466 -15.564 1.00 97.62 82 GLU A CA 1
ATOM 676 C C . GLU A 1 82 ? 4.547 0.511 -16.200 1.00 97.62 82 GLU A C 1
ATOM 678 O O . GLU A 1 82 ? 5.753 0.747 -16.155 1.00 97.62 82 GLU A O 1
ATOM 683 N N . LEU A 1 83 ? 4.044 -0.565 -16.796 1.00 97.38 83 LEU A N 1
ATOM 684 C CA . LEU A 1 83 ? 4.810 -1.484 -17.625 1.00 97.38 83 LEU A CA 1
ATOM 685 C C . L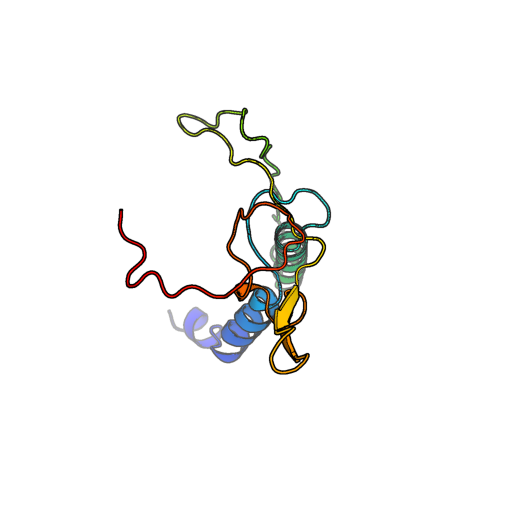EU A 1 83 ? 4.161 -1.539 -19.002 1.00 97.38 83 LEU A C 1
ATOM 687 O O . LEU A 1 83 ? 2.984 -1.890 -19.124 1.00 97.38 83 LEU A O 1
ATOM 691 N N . TRP A 1 84 ? 4.946 -1.233 -20.028 1.00 98.25 84 TRP A N 1
ATOM 692 C CA . TRP A 1 84 ? 4.510 -1.226 -21.417 1.00 98.25 84 TRP A CA 1
ATOM 693 C C . TRP A 1 84 ? 5.291 -2.256 -22.227 1.00 98.25 84 TRP A C 1
ATOM 695 O O . TRP A 1 84 ? 6.503 -2.384 -22.080 1.00 98.25 84 TRP A O 1
ATOM 705 N N . MET A 1 85 ? 4.594 -2.955 -23.117 1.00 98.19 85 MET A N 1
ATOM 706 C CA . MET A 1 85 ? 5.202 -3.581 -24.284 1.00 98.19 85 MET A CA 1
ATOM 707 C C . MET A 1 85 ? 5.339 -2.505 -25.359 1.00 98.19 85 MET A C 1
ATOM 709 O O . MET A 1 85 ? 4.363 -1.814 -25.659 1.00 98.19 85 MET A O 1
ATOM 713 N N . VAL A 1 86 ? 6.542 -2.333 -25.904 1.00 97.81 86 VAL A N 1
ATOM 714 C CA . VAL A 1 86 ? 6.816 -1.357 -26.973 1.00 97.81 86 VAL A CA 1
ATOM 715 C C . VAL A 1 86 ? 6.825 -2.055 -28.332 1.00 97.81 86 VAL A C 1
ATOM 717 O O . VAL A 1 86 ? 6.160 -1.601 -29.262 1.00 97.81 86 VAL A O 1
ATOM 720 N N . GLU A 1 87 ? 7.474 -3.216 -28.404 1.00 96.12 87 GLU A N 1
ATOM 721 C CA . GLU A 1 87 ? 7.497 -4.102 -29.566 1.00 96.12 87 GLU A CA 1
ATOM 722 C C . GLU A 1 87 ? 6.991 -5.504 -29.190 1.00 96.12 87 GLU A C 1
ATOM 724 O O . GLU A 1 87 ? 7.174 -5.937 -28.050 1.00 96.12 87 GLU A O 1
ATOM 729 N N . PRO A 1 88 ? 6.334 -6.230 -30.116 1.00 95.75 88 PRO A N 1
ATOM 730 C CA . PRO A 1 88 ? 6.052 -5.867 -31.514 1.00 95.75 88 PRO A CA 1
ATOM 731 C C . PRO A 1 88 ? 4.862 -4.906 -31.683 1.00 95.75 88 PRO A C 1
ATOM 733 O O . PRO A 1 88 ? 4.568 -4.466 -32.791 1.00 95.75 88 PRO A O 1
ATOM 736 N N . ARG A 1 89 ? 4.145 -4.594 -30.599 1.00 97.25 89 ARG A N 1
ATOM 737 C CA . ARG A 1 89 ? 3.058 -3.613 -30.583 1.00 97.25 89 ARG A CA 1
ATOM 738 C C . ARG A 1 89 ? 3.057 -2.859 -29.266 1.00 97.25 89 ARG A C 1
ATOM 740 O O . ARG A 1 89 ? 3.374 -3.431 -28.226 1.00 97.25 89 ARG A O 1
ATOM 747 N N . ARG A 1 90 ? 2.597 -1.611 -29.310 1.00 97.62 90 ARG A N 1
ATOM 748 C CA . ARG A 1 90 ? 2.427 -0.804 -28.106 1.00 97.62 90 ARG A CA 1
ATOM 749 C C . ARG A 1 90 ? 1.218 -1.287 -27.301 1.00 97.62 90 ARG A C 1
ATOM 751 O O . ARG A 1 90 ? 0.087 -1.206 -27.777 1.00 97.62 90 ARG A O 1
ATOM 758 N N . GLU A 1 91 ? 1.449 -1.753 -26.079 1.00 98.25 91 GLU A N 1
ATOM 759 C CA . GLU A 1 91 ? 0.404 -2.231 -25.168 1.00 98.25 91 GLU A CA 1
ATOM 760 C C . GLU A 1 91 ? 0.764 -1.941 -23.707 1.00 98.25 91 GLU A C 1
ATOM 762 O O . GLU A 1 91 ? 1.894 -2.168 -23.283 1.00 98.25 91 GLU A O 1
ATOM 767 N N . LEU A 1 92 ? -0.206 -1.466 -22.922 1.00 97.88 92 LEU A N 1
ATOM 768 C CA . LEU A 1 92 ? -0.064 -1.343 -21.471 1.00 97.88 92 LEU A CA 1
ATOM 769 C C . LEU A 1 92 ? -0.298 -2.717 -20.827 1.00 97.88 92 LEU A C 1
ATOM 771 O O . LEU A 1 92 ? -1.399 -3.254 -20.915 1.00 97.88 92 LEU A O 1
ATOM 775 N N . LEU A 1 93 ? 0.719 -3.265 -20.163 1.00 96.94 93 LEU A N 1
ATOM 776 C CA . LEU A 1 93 ? 0.653 -4.583 -19.523 1.00 96.94 93 LEU A CA 1
ATOM 777 C C . LEU A 1 93 ? 0.235 -4.501 -18.055 1.00 96.94 9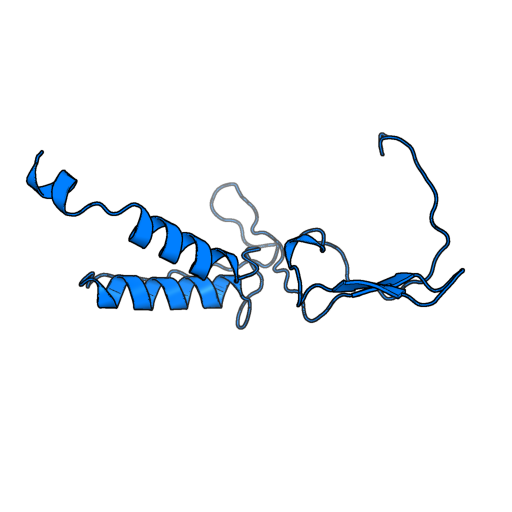3 LEU A C 1
ATOM 779 O O . LEU A 1 93 ? -0.477 -5.371 -17.557 1.00 96.94 93 LEU A O 1
ATOM 783 N N . ALA A 1 94 ? 0.696 -3.472 -17.345 1.00 97.06 94 ALA A N 1
ATOM 784 C CA . ALA A 1 94 ? 0.348 -3.258 -15.950 1.00 97.06 94 ALA A CA 1
ATOM 785 C C . ALA A 1 94 ? 0.454 -1.783 -15.575 1.00 97.06 94 ALA A C 1
ATOM 787 O O . ALA A 1 94 ? 1.352 -1.075 -16.028 1.00 97.06 94 ALA A O 1
ATOM 788 N N . ARG A 1 95 ? -0.431 -1.343 -14.683 1.00 97.12 95 ARG A N 1
ATOM 789 C CA . ARG A 1 95 ? -0.413 -0.008 -14.093 1.00 97.12 95 ARG A CA 1
ATOM 790 C C . ARG A 1 95 ? -0.715 -0.104 -12.606 1.00 97.12 95 ARG A C 1
ATOM 792 O O . ARG A 1 95 ? -1.691 -0.731 -12.196 1.00 97.12 95 ARG A O 1
ATOM 799 N N . PHE A 1 96 ? 0.103 0.563 -11.799 1.00 94.50 96 PHE A N 1
ATOM 800 C CA . PHE A 1 96 ? -0.010 0.514 -10.342 1.00 94.50 96 PHE A CA 1
ATOM 801 C C . PHE A 1 96 ? -1.354 1.039 -9.817 1.00 94.50 96 PHE A C 1
ATOM 803 O O . PHE A 1 96 ? -1.890 0.475 -8.865 1.00 94.50 96 PHE A O 1
ATOM 810 N N . SER A 1 97 ? -1.919 2.085 -10.433 1.00 92.56 97 SER A N 1
ATOM 811 C CA . SER A 1 97 ? -3.228 2.625 -10.032 1.00 92.56 97 SER A CA 1
ATOM 812 C C . SER A 1 97 ? -4.381 1.650 -10.261 1.00 92.56 97 SER A C 1
ATOM 814 O O . SER A 1 97 ? -5.392 1.746 -9.571 1.00 92.56 97 SER A O 1
ATOM 816 N N . ASP A 1 98 ? -4.230 0.729 -11.214 1.00 93.56 98 ASP A N 1
ATOM 817 C CA . ASP A 1 98 ? -5.271 -0.228 -11.582 1.00 93.56 98 ASP A CA 1
ATOM 818 C C . ASP A 1 98 ? -5.165 -1.469 -10.687 1.00 93.56 98 ASP A C 1
ATOM 820 O O . ASP A 1 98 ? -6.164 -1.963 -10.163 1.00 93.56 98 ASP A O 1
ATOM 824 N N . GLN A 1 99 ? -3.935 -1.942 -10.454 1.00 90.31 99 GLN A N 1
ATOM 825 C CA . GLN A 1 99 ? -3.659 -3.092 -9.602 1.00 90.31 99 GLN A CA 1
ATOM 826 C C . GLN A 1 99 ? -2.350 -2.906 -8.824 1.00 90.31 99 GLN A C 1
ATOM 828 O O . GLN A 1 99 ? -1.277 -3.274 -9.288 1.00 90.31 99 GLN A O 1
ATOM 833 N N . ALA A 1 100 ? -2.436 -2.437 -7.578 1.00 88.62 100 ALA A N 1
ATOM 834 C CA . ALA A 1 100 ? -1.257 -2.149 -6.754 1.00 88.62 100 ALA A CA 1
ATOM 835 C C . ALA A 1 100 ? -0.310 -3.349 -6.536 1.00 88.62 100 ALA A C 1
ATOM 837 O O . ALA A 1 100 ? 0.881 -3.157 -6.299 1.00 88.62 100 ALA A O 1
ATOM 838 N N . VAL A 1 101 ? -0.818 -4.587 -6.624 1.00 89.50 101 VAL A N 1
ATOM 839 C CA . VAL A 1 101 ? 0.000 -5.811 -6.508 1.00 89.50 101 VAL A CA 1
ATOM 840 C C . VAL A 1 101 ? 0.868 -6.087 -7.741 1.00 89.50 101 VAL A C 1
ATOM 842 O O . VAL A 1 101 ? 1.670 -7.014 -7.711 1.00 89.50 101 VAL A O 1
ATOM 845 N N . SER A 1 102 ? 0.736 -5.306 -8.817 1.00 92.75 102 SER A N 1
ATOM 846 C CA . SER A 1 102 ? 1.589 -5.422 -10.004 1.00 92.75 102 SER A CA 1
ATOM 847 C C . SER A 1 102 ? 3.009 -4.886 -9.792 1.00 92.75 102 SER A C 1
ATOM 849 O O . SER A 1 102 ? 3.870 -5.117 -10.635 1.00 92.75 102 SER A O 1
ATOM 851 N N . LEU A 1 103 ? 3.259 -4.150 -8.704 1.00 93.19 103 LEU A N 1
ATOM 852 C CA . LEU A 1 103 ? 4.560 -3.566 -8.397 1.00 93.19 103 LEU A CA 1
ATOM 853 C C . LEU A 1 103 ? 5.231 -4.309 -7.240 1.00 93.19 103 LEU A C 1
ATOM 855 O O . LEU A 1 103 ? 4.630 -4.526 -6.187 1.00 93.19 103 LEU A O 1
ATOM 859 N N . MET A 1 104 ? 6.507 -4.649 -7.418 1.00 93.31 104 MET A N 1
ATOM 860 C CA . MET A 1 104 ? 7.297 -5.289 -6.372 1.00 93.31 104 MET A CA 1
ATOM 861 C C . MET A 1 104 ? 7.551 -4.310 -5.210 1.00 93.31 104 MET A C 1
ATOM 863 O O . MET A 1 104 ? 8.114 -3.235 -5.432 1.00 93.31 104 MET A O 1
ATOM 867 N N . PRO A 1 105 ? 7.195 -4.658 -3.959 1.00 91.00 105 PRO A N 1
ATOM 868 C CA . PRO A 1 105 ? 7.469 -3.803 -2.812 1.00 91.00 105 PRO A CA 1
ATOM 869 C C . PRO A 1 105 ? 8.955 -3.475 -2.672 1.00 91.00 105 PRO A C 1
ATOM 871 O O . PRO A 1 105 ? 9.802 -4.356 -2.805 1.00 91.00 105 PRO A O 1
ATOM 874 N N . TYR A 1 106 ? 9.256 -2.219 -2.336 1.00 90.88 106 TYR A N 1
ATOM 875 C CA . TYR A 1 106 ? 10.623 -1.712 -2.153 1.00 90.88 106 TYR A CA 1
ATOM 876 C C . TYR A 1 106 ? 11.493 -1.709 -3.419 1.00 90.88 106 TYR A C 1
ATOM 878 O O . TYR A 1 106 ? 12.710 -1.542 -3.316 1.00 90.88 106 TYR A O 1
ATOM 886 N N . SER A 1 107 ? 10.898 -1.850 -4.608 1.00 93.06 107 SER A N 1
ATOM 887 C CA . SER A 1 107 ? 11.624 -1.640 -5.859 1.00 93.06 107 SER A CA 1
ATOM 888 C C . SER A 1 107 ? 12.190 -0.218 -5.936 1.00 93.06 107 SER A C 1
ATOM 890 O O . SER A 1 107 ? 11.625 0.737 -5.387 1.00 93.06 107 SER A O 1
ATOM 892 N N . GLN A 1 108 ? 13.314 -0.076 -6.636 1.00 93.38 108 GLN A N 1
ATOM 893 C CA . GLN A 1 108 ? 13.837 1.237 -7.001 1.00 93.38 108 GLN A CA 1
ATOM 894 C C . GLN A 1 108 ? 12.973 1.857 -8.099 1.00 93.38 108 GLN A C 1
ATOM 896 O O . GLN A 1 108 ? 12.401 1.146 -8.926 1.00 93.38 108 GLN A O 1
ATOM 901 N N . GLY A 1 109 ? 12.868 3.185 -8.083 1.00 94.94 109 GLY A N 1
ATOM 902 C CA . GLY A 1 109 ? 12.266 3.924 -9.186 1.00 94.94 109 GLY A CA 1
ATOM 903 C C . GLY A 1 109 ? 13.227 3.952 -10.368 1.00 94.94 109 GLY A C 1
ATOM 904 O O . GLY A 1 109 ? 14.414 4.214 -10.181 1.00 94.94 109 GLY A O 1
ATOM 905 N N . ALA A 1 110 ? 12.718 3.674 -11.561 1.00 95.38 110 ALA A N 1
ATOM 906 C CA . ALA A 1 110 ? 13.479 3.734 -12.797 1.00 95.38 110 ALA A CA 1
ATOM 907 C C . ALA A 1 110 ? 12.529 3.918 -13.986 1.00 95.38 110 ALA A C 1
ATOM 909 O O . ALA A 1 110 ? 11.366 3.523 -13.916 1.00 95.38 110 ALA A O 1
ATOM 910 N N . GLU A 1 111 ? 13.054 4.475 -15.070 1.00 97.06 111 GLU A N 1
ATOM 911 C CA . GLU A 1 111 ? 12.415 4.525 -16.382 1.00 97.06 111 GLU A CA 1
ATOM 912 C C . GLU A 1 111 ? 13.385 3.859 -17.357 1.00 97.06 111 GLU A C 1
ATOM 914 O O . GLU A 1 111 ? 14.472 4.377 -17.610 1.00 97.06 111 GLU A O 1
ATOM 919 N N . VAL A 1 112 ? 13.062 2.635 -17.777 1.00 96.62 112 VAL A N 1
ATOM 920 C CA . VAL A 1 112 ? 13.965 1.774 -18.550 1.00 96.62 112 VAL A CA 1
ATOM 921 C C . VAL A 1 112 ? 13.162 1.029 -19.605 1.00 96.62 112 VAL A C 1
ATOM 923 O O . VAL A 1 112 ? 12.099 0.486 -19.312 1.00 96.62 112 VAL A O 1
ATOM 926 N N . GLU A 1 113 ? 13.722 0.956 -20.806 1.00 97.12 113 GLU A N 1
ATOM 927 C CA . GLU A 1 113 ? 13.284 0.079 -21.887 1.00 97.12 113 GLU A CA 1
ATOM 928 C C . GLU A 1 113 ? 14.359 -0.993 -22.113 1.00 97.12 113 GLU A C 1
ATOM 930 O O . GLU A 1 113 ? 15.556 -0.698 -22.074 1.00 97.12 113 GLU A O 1
ATOM 935 N N . SER A 1 114 ? 13.955 -2.254 -22.277 1.00 96.25 114 SER A N 1
ATOM 936 C CA . SER A 1 114 ? 14.884 -3.371 -22.469 1.00 96.25 114 SER A CA 1
ATOM 937 C C . SER A 1 114 ? 14.193 -4.567 -23.119 1.00 96.25 114 SER A C 1
ATOM 939 O O . SER A 1 114 ? 12.971 -4.710 -23.032 1.00 96.25 114 SER A O 1
ATOM 941 N N . GLU A 1 115 ? 14.983 -5.453 -23.724 1.00 96.50 115 GLU A N 1
ATOM 942 C CA . GLU A 1 115 ? 14.502 -6.743 -24.209 1.00 96.50 115 GLU A CA 1
ATOM 943 C C . GLU A 1 115 ? 14.154 -7.679 -23.043 1.00 96.50 115 GLU A C 1
ATOM 945 O O . GLU A 1 115 ? 14.841 -7.742 -22.019 1.00 96.50 115 GLU A O 1
ATOM 950 N N . VAL A 1 116 ? 13.082 -8.454 -23.206 1.00 94.94 116 VAL A N 1
ATOM 951 C CA . VAL A 1 116 ? 12.666 -9.436 -22.202 1.00 94.94 116 VAL A CA 1
ATOM 952 C C . VAL A 1 116 ? 13.505 -10.702 -22.347 1.00 94.94 116 VAL A C 1
ATOM 954 O O . VAL A 1 116 ? 13.408 -11.414 -23.344 1.00 94.94 116 VAL A O 1
ATOM 957 N N . ILE A 1 117 ? 14.282 -11.026 -21.312 1.00 95.81 117 ILE A N 1
ATOM 958 C CA . ILE A 1 117 ? 15.120 -12.230 -21.269 1.00 95.81 117 ILE A CA 1
ATOM 959 C C . ILE A 1 117 ? 14.546 -13.225 -20.256 1.00 95.81 117 ILE A C 1
ATOM 961 O O . ILE A 1 117 ? 14.392 -12.917 -19.073 1.00 95.81 117 ILE A O 1
ATOM 965 N N . TYR A 1 118 ? 14.255 -14.452 -20.698 1.00 95.75 118 TYR A N 1
ATOM 966 C CA . TYR A 1 118 ? 13.838 -15.528 -19.798 1.00 95.75 118 TYR A CA 1
ATOM 967 C C . TYR A 1 118 ? 15.044 -16.128 -19.064 1.00 95.75 118 TYR A C 1
ATOM 969 O O . TYR A 1 118 ? 15.866 -16.824 -19.653 1.00 95.75 118 TYR A O 1
ATOM 977 N N . VAL A 1 119 ? 15.120 -15.899 -17.752 1.00 94.62 119 VAL A N 1
ATOM 978 C CA . VAL A 1 119 ? 16.235 -16.344 -16.889 1.00 94.62 119 VAL A CA 1
ATOM 979 C C . VAL A 1 119 ? 15.933 -17.628 -16.097 1.00 94.62 119 VAL A C 1
ATOM 981 O O . VAL A 1 119 ? 16.581 -17.935 -15.094 1.00 94.62 119 VAL A O 1
ATOM 984 N N . GLY A 1 120 ? 14.916 -18.396 -16.493 1.00 95.69 120 GLY A N 1
ATOM 985 C CA . GLY A 1 120 ? 14.525 -19.608 -15.772 1.00 95.69 120 GLY A CA 1
ATOM 986 C C . GLY A 1 120 ? 13.891 -19.309 -14.409 1.00 95.69 120 GLY A C 1
ATOM 987 O O . GLY A 1 120 ? 12.968 -18.509 -14.296 1.00 95.69 120 GLY A O 1
ATOM 988 N N . LYS A 1 121 ? 14.367 -19.982 -13.353 1.00 94.81 121 LYS A N 1
ATOM 989 C CA . LYS A 1 121 ? 13.801 -19.886 -11.990 1.00 94.81 121 LYS A CA 1
ATOM 990 C C . LYS A 1 121 ? 14.307 -18.684 -11.178 1.00 94.81 121 LYS A C 1
ATOM 992 O O . LYS A 1 121 ? 13.917 -18.566 -10.021 1.00 94.81 121 LYS A O 1
ATOM 997 N N . GLY A 1 122 ? 15.197 -17.853 -11.731 1.00 90.69 122 GLY A N 1
ATOM 998 C CA . GLY A 1 122 ? 15.778 -16.716 -11.006 1.00 90.69 122 GLY A CA 1
ATOM 999 C C . GLY A 1 122 ? 16.590 -17.135 -9.776 1.00 90.69 122 GLY A C 1
ATOM 1000 O O . GLY A 1 122 ? 16.472 -16.528 -8.716 1.00 90.69 122 GLY A O 1
ATOM 1001 N N . LYS A 1 123 ? 17.362 -18.221 -9.896 1.00 90.06 123 LYS A N 1
ATOM 1002 C CA . LYS A 1 123 ? 18.260 -18.701 -8.839 1.00 90.06 123 LYS A CA 1
ATOM 1003 C C . LYS A 1 123 ? 19.684 -18.241 -9.139 1.00 90.06 123 LYS A C 1
ATOM 1005 O O . LYS A 1 123 ? 20.096 -18.312 -10.294 1.00 90.06 123 LYS A O 1
ATOM 1010 N N . SER A 1 124 ? 20.392 -17.799 -8.102 1.00 68.25 124 SER A N 1
ATOM 1011 C CA . SER A 1 124 ? 21.853 -17.661 -8.088 1.00 68.25 124 SER A CA 1
ATOM 1012 C C . SER A 1 124 ? 22.517 -19.000 -7.813 1.00 68.25 124 SER A C 1
ATOM 1014 O O . SER A 1 124 ? 21.988 -19.701 -6.914 1.00 68.25 124 SER A O 1
#